Protein AF-A0AA47MKP5-F1 (afdb_monomer_lite)

Foldseek 3Di:
DPQLADPDDFADDDPPDDPQRSCVVGCNLVPDDPPDEDEDDPPRPCQVVQVVVVYHHPDCPDPVCVVVNVVVVVSPVVLVVQLCVPVCVVDDPPPVCSVCRRVVSVVSSVVSRPPPTPPD

Sequence (120 aa):
MPYGSISFISKMWGGRISDKEISGKSDFYSNINPGNQAMADRGFLIGDDLARLGEKAATWLDVGRARQLLALSIHVERAIERIKIFRILKNMLPLTLVHLSSDILTVCCALSNLRPKLIK

Radius of gyration: 15.7 Å; chains: 1; bounding box: 36×33×46 Å

Organism: Merluccius polli (NCBI:txid89951)

Secondary structure (DSSP, 8-state):
---------PPP--TTS-HHHHHHHTTTGGGPPTT-EE---TT---HHHHHHTT-EE--S--TTTHHHHHHHHHHHHHHHHHHHT-HHHHSPPPGGGGGGHHHHHHHHHHHHHTSS-S--

Structure (mmCIF, N/CA/C/O backbone):
data_AF-A0AA47MKP5-F1
#
_entry.id   AF-A0AA47MKP5-F1
#
loop_
_atom_site.group_PDB
_atom_site.id
_atom_site.type_symbol
_atom_site.label_atom_id
_atom_site.label_alt_id
_atom_site.label_comp_id
_atom_site.label_asym_id
_atom_site.label_entity_id
_atom_site.label_seq_id
_atom_site.pdbx_PDB_ins_code
_atom_site.Cartn_x
_atom_site.Cartn_y
_atom_site.Cartn_z
_atom_site.occupancy
_atom_site.B_iso_or_equiv
_atom_site.auth_seq_id
_atom_site.auth_comp_id
_atom_site.auth_asym_id
_atom_site.auth_atom_id
_atom_site.pdbx_PDB_model_num
ATOM 1 N N . MET A 1 1 ? -8.004 -10.559 15.438 1.00 42.22 1 MET A N 1
ATOM 2 C CA . MET A 1 1 ? -6.987 -9.578 14.993 1.00 42.22 1 MET A CA 1
ATOM 3 C C . MET A 1 1 ? -6.921 -9.652 13.476 1.00 42.22 1 MET A C 1
ATOM 5 O O . MET A 1 1 ? -7.050 -10.765 12.976 1.00 42.22 1 MET A O 1
ATOM 9 N N . PRO A 1 2 ? -6.822 -8.530 12.743 1.00 54.41 2 PRO A N 1
ATOM 10 C CA . PRO A 1 2 ? -6.809 -8.566 11.281 1.00 54.41 2 PRO A CA 1
ATOM 11 C C . PRO A 1 2 ? -5.661 -9.449 10.784 1.00 54.41 2 PRO A C 1
ATOM 13 O O . PRO A 1 2 ? -4.575 -9.438 11.356 1.00 54.41 2 PRO A O 1
ATOM 16 N N . TYR A 1 3 ? -5.906 -10.218 9.723 1.00 58.97 3 TYR A N 1
ATOM 17 C CA . TYR A 1 3 ? -4.975 -11.223 9.194 1.00 58.97 3 TYR A CA 1
ATOM 18 C C . TYR A 1 3 ? -3.670 -10.642 8.604 1.00 58.97 3 TYR A C 1
ATOM 20 O O . TYR A 1 3 ? -2.819 -11.401 8.144 1.00 58.97 3 TYR A O 1
ATOM 28 N N . GLY A 1 4 ? -3.490 -9.314 8.630 1.00 68.75 4 GLY A N 1
ATOM 29 C CA . GLY A 1 4 ? -2.291 -8.620 8.147 1.00 68.75 4 GLY A CA 1
ATOM 30 C C . GLY A 1 4 ? -2.094 -8.696 6.630 1.00 68.75 4 GLY A C 1
ATOM 31 O O . GLY A 1 4 ? -0.996 -8.443 6.147 1.00 68.75 4 GLY A O 1
ATOM 32 N N . SER A 1 5 ? -3.128 -9.083 5.885 1.00 81.12 5 SER A N 1
ATOM 33 C CA . SER A 1 5 ? -3.102 -9.192 4.429 1.00 81.12 5 SER A CA 1
ATOM 34 C C . SER A 1 5 ? -3.336 -7.839 3.765 1.00 81.12 5 SER A C 1
ATOM 36 O O . SER A 1 5 ? -4.158 -7.045 4.219 1.00 81.12 5 SER A O 1
ATOM 38 N N . ILE A 1 6 ? -2.654 -7.612 2.647 1.00 87.88 6 ILE A N 1
ATOM 39 C CA . ILE A 1 6 ? -2.862 -6.450 1.786 1.00 87.88 6 ILE A CA 1
ATOM 40 C C . ILE A 1 6 ? -4.133 -6.695 0.969 1.00 87.88 6 ILE A C 1
ATOM 42 O O . ILE A 1 6 ? -4.161 -7.614 0.151 1.00 87.88 6 ILE A O 1
ATOM 46 N N . SER A 1 7 ? -5.172 -5.894 1.198 1.00 87.94 7 SER A N 1
ATOM 47 C CA . SER A 1 7 ? -6.482 -6.057 0.539 1.00 87.94 7 SER A CA 1
ATOM 48 C C . SER A 1 7 ? -6.758 -5.018 -0.548 1.00 87.94 7 SER A C 1
ATOM 50 O O . SER A 1 7 ? -7.639 -5.220 -1.374 1.00 87.94 7 SER A O 1
ATOM 52 N N . PHE A 1 8 ? -6.018 -3.911 -0.553 1.00 90.19 8 PHE A N 1
ATOM 53 C CA . PHE A 1 8 ? -6.164 -2.830 -1.520 1.00 90.19 8 PHE A CA 1
ATOM 54 C C . PHE A 1 8 ? -4.789 -2.287 -1.897 1.00 90.19 8 PHE A C 1
ATOM 56 O O . PHE A 1 8 ? -3.905 -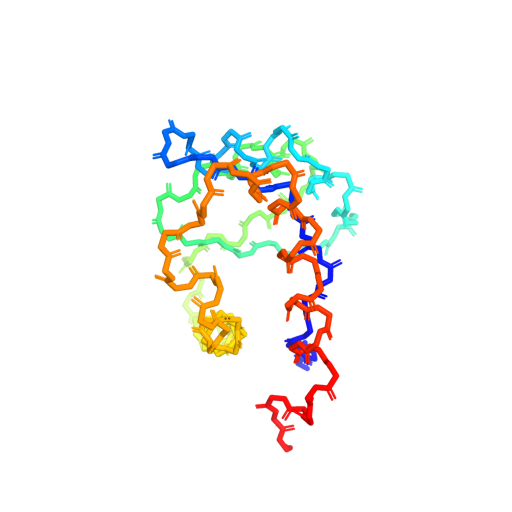2.171 -1.046 1.00 90.19 8 PHE A O 1
ATOM 63 N N . ILE A 1 9 ? -4.618 -1.972 -3.178 1.00 91.44 9 ILE A N 1
ATOM 64 C CA . ILE A 1 9 ? -3.394 -1.416 -3.748 1.00 91.44 9 ILE A CA 1
ATOM 65 C C . ILE A 1 9 ? -3.841 -0.374 -4.768 1.00 91.44 9 ILE A C 1
ATOM 67 O O . ILE A 1 9 ? -4.577 -0.696 -5.700 1.00 91.44 9 ILE A O 1
ATOM 71 N N . SER A 1 10 ? -3.431 0.877 -4.583 1.00 91.94 10 SER A N 1
ATOM 72 C CA . SER A 1 10 ? -3.680 1.929 -5.567 1.00 91.94 10 SER A CA 1
ATOM 73 C C . SER A 1 10 ? -2.695 1.823 -6.739 1.00 91.94 10 SER A C 1
ATOM 75 O O . SER A 1 10 ? -1.704 1.092 -6.687 1.00 91.94 10 SER A O 1
ATOM 77 N N . LYS A 1 11 ? -2.948 2.577 -7.817 1.00 91.31 11 LYS A N 1
ATOM 78 C CA . LYS A 1 11 ? -1.957 2.751 -8.890 1.00 91.31 11 LYS A CA 1
ATOM 79 C C . LYS A 1 11 ? -0.656 3.328 -8.328 1.00 91.31 11 LYS A C 1
ATOM 81 O O . LYS A 1 11 ? -0.673 4.063 -7.345 1.00 91.31 11 LYS A O 1
ATOM 86 N N . MET A 1 12 ? 0.466 3.028 -8.976 1.00 89.62 12 MET A N 1
ATOM 87 C CA . MET A 1 12 ? 1.751 3.628 -8.626 1.00 89.62 12 MET A CA 1
ATOM 88 C C . MET A 1 12 ? 1.732 5.126 -8.962 1.00 89.62 12 MET A C 1
ATOM 90 O O . MET A 1 12 ? 1.347 5.517 -10.065 1.00 89.62 12 MET A O 1
ATOM 94 N N . TRP A 1 13 ? 2.202 5.955 -8.031 1.00 88.88 13 TRP A N 1
ATOM 95 C CA . TRP A 1 13 ? 2.333 7.396 -8.224 1.00 88.88 13 TRP A CA 1
ATOM 96 C C . TRP A 1 13 ? 3.787 7.852 -8.073 1.00 88.88 13 TRP A C 1
ATOM 98 O O . TRP A 1 13 ? 4.576 7.243 -7.353 1.00 88.88 13 TRP A O 1
ATOM 108 N N . GLY A 1 14 ? 4.150 8.940 -8.756 1.00 84.56 14 GLY A N 1
ATOM 109 C CA . GLY A 1 14 ? 5.453 9.587 -8.577 1.00 84.56 14 GLY A CA 1
ATOM 110 C C . GLY A 1 14 ? 5.517 10.408 -7.284 1.00 84.56 14 GLY A C 1
ATOM 111 O O . GLY A 1 14 ? 4.495 10.849 -6.777 1.00 84.56 14 GLY A O 1
ATOM 112 N N . GLY A 1 15 ? 6.718 10.695 -6.777 1.00 82.19 15 GLY A N 1
ATOM 113 C CA . GLY A 1 15 ? 6.923 11.305 -5.448 1.00 82.19 15 GLY A CA 1
ATOM 114 C C . GLY A 1 15 ? 6.479 12.765 -5.248 1.00 82.19 15 GLY A C 1
ATOM 115 O O . GLY A 1 15 ? 6.893 13.383 -4.276 1.00 82.19 15 GLY A O 1
ATOM 116 N N . ARG A 1 16 ? 5.697 13.349 -6.165 1.00 86.31 16 ARG A N 1
ATOM 117 C CA . ARG A 1 16 ? 5.186 14.734 -6.074 1.00 86.31 16 ARG A CA 1
ATOM 118 C C . ARG A 1 16 ? 3.714 14.833 -5.674 1.00 86.31 16 ARG A C 1
ATOM 120 O O . ARG A 1 16 ? 3.223 15.944 -5.517 1.00 86.31 16 ARG A O 1
ATOM 127 N N . ILE A 1 17 ? 3.011 13.710 -5.558 1.00 89.19 17 ILE A N 1
ATOM 128 C CA . ILE A 1 17 ? 1.607 13.689 -5.146 1.00 89.19 17 ILE A CA 1
ATOM 129 C C . ILE A 1 17 ? 1.512 13.484 -3.630 1.00 89.19 17 ILE A C 1
ATOM 131 O O . ILE A 1 17 ? 2.302 12.734 -3.059 1.00 89.19 17 ILE A O 1
ATOM 135 N N . SER A 1 18 ? 0.564 14.153 -2.978 1.00 87.19 18 SER A N 1
ATOM 136 C CA . SER A 1 18 ? 0.315 13.956 -1.546 1.00 87.19 18 SER A CA 1
ATOM 137 C C . SER A 1 18 ? -0.483 12.679 -1.270 1.00 87.19 18 SER A C 1
ATOM 139 O O . SER A 1 18 ? -1.282 12.245 -2.101 1.00 87.19 18 SER A O 1
ATOM 141 N N . ASP A 1 19 ? -0.349 12.106 -0.073 1.00 85.94 19 ASP A N 1
ATOM 142 C CA . ASP A 1 19 ? -1.085 10.887 0.288 1.00 85.94 19 ASP A CA 1
ATOM 143 C C . ASP A 1 19 ? -2.613 11.090 0.282 1.00 85.94 19 ASP A C 1
ATOM 145 O O . ASP A 1 19 ? -3.376 10.187 -0.077 1.00 85.94 19 ASP A O 1
ATOM 149 N N . LYS A 1 20 ? -3.070 12.310 0.607 1.00 86.00 20 LYS A N 1
ATOM 150 C CA . LYS A 1 20 ? -4.481 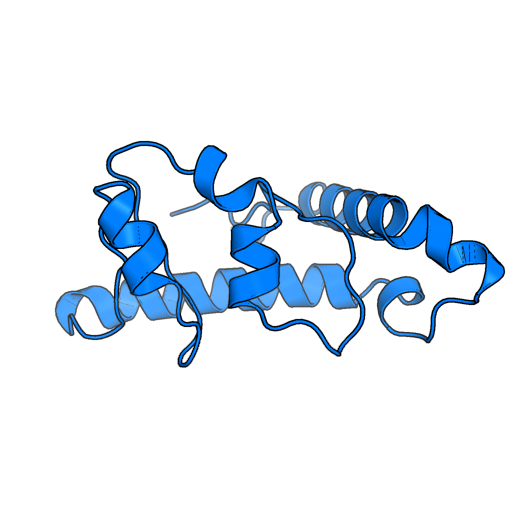12.709 0.489 1.00 86.00 20 LYS A CA 1
ATOM 151 C C . LYS A 1 20 ? -4.956 12.647 -0.962 1.00 86.00 20 LYS A C 1
ATOM 153 O O . LYS A 1 20 ? -6.014 12.089 -1.244 1.00 86.00 20 LYS A O 1
ATOM 158 N N . GLU A 1 21 ? -4.176 13.195 -1.891 1.00 88.75 21 GLU A N 1
ATOM 159 C CA . GLU A 1 21 ? -4.510 13.143 -3.313 1.00 88.75 21 GLU A CA 1
ATOM 160 C C . GLU A 1 21 ? -4.453 11.724 -3.874 1.00 88.75 21 GLU A C 1
ATOM 162 O O . GLU A 1 21 ? -5.315 11.382 -4.678 1.00 88.75 21 GLU A O 1
ATOM 167 N N . ILE A 1 22 ? -3.483 10.900 -3.458 1.00 90.31 22 ILE A N 1
ATOM 168 C CA . ILE A 1 22 ? -3.443 9.475 -3.822 1.00 90.31 22 ILE A CA 1
ATOM 169 C C . ILE A 1 22 ? -4.738 8.807 -3.370 1.00 90.31 22 ILE A C 1
ATOM 171 O O . ILE A 1 22 ? -5.391 8.151 -4.174 1.00 90.31 22 ILE A O 1
ATOM 175 N N . SER A 1 23 ? -5.126 9.005 -2.108 1.00 88.44 23 SER A N 1
ATOM 176 C CA . SER A 1 23 ? -6.326 8.395 -1.530 1.00 88.44 23 SER A CA 1
ATOM 177 C C . SER A 1 23 ? -7.583 8.814 -2.288 1.00 88.44 23 SER A C 1
ATOM 179 O O . SER A 1 23 ? -8.351 7.949 -2.696 1.00 88.44 23 SER A O 1
ATOM 181 N N . GLY A 1 24 ? -7.746 10.111 -2.570 1.00 87.06 24 GLY A N 1
ATOM 182 C CA . GLY A 1 24 ? -8.903 10.640 -3.300 1.00 87.06 24 GLY A CA 1
ATOM 183 C C . GLY A 1 24 ? -8.941 10.324 -4.796 1.00 87.06 24 GLY A C 1
ATOM 184 O O . GLY A 1 24 ? -10.026 10.201 -5.353 1.00 87.06 24 GLY A O 1
ATOM 185 N N . LYS A 1 25 ? -7.787 10.177 -5.458 1.00 89.25 25 LYS A N 1
ATOM 186 C CA . LYS A 1 25 ? -7.703 9.755 -6.872 1.00 89.25 25 LYS A CA 1
ATOM 187 C C . LYS A 1 25 ? -7.687 8.235 -7.036 1.00 89.25 25 LYS A C 1
ATOM 189 O O . LYS A 1 25 ? -7.641 7.744 -8.163 1.00 89.25 25 LYS A O 1
ATOM 194 N N . SER A 1 26 ? -7.663 7.498 -5.932 1.00 88.38 26 SER A N 1
ATOM 195 C CA . SER A 1 26 ? -7.747 6.045 -5.916 1.00 88.38 26 SER A CA 1
ATOM 196 C C . SER A 1 26 ? -9.148 5.589 -5.539 1.00 88.38 26 SER A C 1
ATOM 198 O O . SER A 1 26 ? -9.907 6.320 -4.910 1.00 88.38 26 SER A O 1
ATOM 200 N N . ASP A 1 27 ? -9.439 4.323 -5.811 1.00 87.50 27 ASP A N 1
ATOM 201 C CA . ASP A 1 27 ? -10.691 3.686 -5.398 1.00 87.50 27 ASP A CA 1
ATOM 202 C C . ASP A 1 27 ? -10.681 3.296 -3.904 1.00 87.50 27 ASP A C 1
ATOM 204 O O . ASP A 1 27 ? -11.427 2.418 -3.472 1.00 87.50 27 ASP A O 1
ATOM 208 N N . PHE A 1 28 ? -9.812 3.903 -3.085 1.00 87.44 28 PHE A N 1
ATOM 209 C CA . PHE A 1 28 ? -9.674 3.562 -1.668 1.00 87.44 28 PHE A CA 1
ATOM 210 C C . PHE A 1 28 ? -10.987 3.778 -0.915 1.00 87.44 28 PHE A C 1
ATOM 212 O O . PHE A 1 28 ? -11.481 2.859 -0.266 1.00 87.44 28 PHE A O 1
ATOM 219 N N . TYR A 1 29 ? -11.593 4.958 -1.056 1.00 84.44 29 TYR A N 1
ATOM 220 C CA . TYR A 1 29 ? -12.819 5.317 -0.343 1.00 84.44 29 TYR A CA 1
ATOM 221 C C . TYR A 1 29 ? -14.026 4.459 -0.733 1.00 84.44 29 TYR A C 1
ATOM 223 O O . TYR A 1 29 ? -14.833 4.126 0.128 1.00 84.44 29 TYR A O 1
ATOM 231 N N . SER A 1 30 ? -14.125 4.038 -1.997 1.00 84.38 30 SER A N 1
ATOM 232 C CA . SER A 1 30 ? -15.188 3.133 -2.458 1.00 84.38 30 SER A CA 1
ATOM 233 C C . SER A 1 30 ? -15.066 1.710 -1.913 1.00 84.38 30 SER A C 1
ATOM 235 O O . SER A 1 30 ? -16.036 0.962 -1.953 1.00 84.38 30 SER A O 1
ATOM 237 N N . ASN A 1 31 ? -13.891 1.326 -1.406 1.00 82.94 31 ASN A N 1
ATOM 238 C CA . ASN A 1 31 ? -13.664 0.017 -0.792 1.00 82.94 31 ASN A CA 1
ATOM 239 C C . ASN A 1 31 ? -13.909 0.014 0.729 1.00 82.94 31 ASN A C 1
ATOM 241 O O . ASN A 1 31 ? -13.748 -1.026 1.370 1.00 82.94 31 ASN A O 1
ATOM 245 N N . ILE A 1 32 ? -14.287 1.154 1.321 1.00 80.81 32 ILE A N 1
ATOM 246 C CA . ILE A 1 32 ? -14.603 1.256 2.748 1.00 80.81 32 ILE A CA 1
ATOM 247 C C . ILE A 1 32 ? -16.088 0.963 2.949 1.00 80.81 32 ILE A C 1
ATOM 249 O O . ILE A 1 32 ? -16.951 1.666 2.429 1.00 80.81 32 ILE A O 1
ATOM 253 N N . ASN A 1 33 ? -16.381 -0.078 3.727 1.00 76.69 33 ASN A N 1
ATOM 254 C CA . ASN A 1 33 ? -17.755 -0.432 4.063 1.00 76.69 33 ASN A CA 1
ATOM 255 C C . ASN A 1 33 ? -18.250 0.367 5.277 1.00 76.69 33 ASN A C 1
ATOM 257 O O . ASN A 1 33 ? -17.454 0.617 6.185 1.00 76.69 33 ASN A O 1
ATOM 261 N N . PRO A 1 34 ? -19.558 0.674 5.351 1.00 73.44 34 PRO A N 1
ATOM 262 C CA . PRO A 1 34 ? -20.141 1.338 6.507 1.00 73.44 34 PRO A CA 1
ATOM 263 C C . PRO A 1 34 ? -19.808 0.647 7.839 1.00 73.44 34 PRO A C 1
ATOM 265 O O . PRO A 1 34 ? -19.950 -0.573 7.971 1.00 73.44 34 PRO A O 1
ATOM 268 N N . GLY A 1 35 ? -19.385 1.422 8.837 1.00 71.12 35 GLY A N 1
ATOM 269 C CA . GLY A 1 35 ? -19.023 0.943 10.176 1.00 71.12 35 GLY A CA 1
ATOM 270 C C . GLY A 1 35 ? -17.599 0.391 10.301 1.00 71.12 35 GLY A C 1
ATOM 271 O O . GLY A 1 35 ? -17.270 -0.253 11.302 1.00 71.12 35 GLY A O 1
ATOM 272 N N . ASN A 1 36 ? -16.750 0.610 9.299 1.00 71.69 36 ASN A N 1
ATOM 273 C CA . ASN A 1 36 ? -15.332 0.280 9.354 1.00 71.69 36 ASN A CA 1
ATOM 274 C C . ASN A 1 36 ? -14.569 1.348 10.160 1.00 71.69 36 ASN A C 1
ATOM 276 O O . ASN A 1 36 ? -15.055 2.430 10.480 1.00 71.69 36 ASN A O 1
ATOM 280 N N . GLN A 1 37 ? -13.347 1.020 10.573 1.00 72.56 37 GLN A N 1
ATOM 281 C CA . GLN A 1 37 ? -12.455 1.982 11.216 1.00 72.56 37 GLN A CA 1
ATOM 282 C C . GLN A 1 37 ? -11.187 2.074 10.387 1.00 72.56 37 GLN A C 1
ATOM 284 O O . GLN A 1 37 ? -10.536 1.062 10.128 1.00 72.56 37 GLN A O 1
ATOM 289 N N . ALA A 1 38 ? -10.840 3.292 9.987 1.00 76.44 38 ALA A N 1
ATOM 290 C CA . ALA A 1 38 ? -9.601 3.574 9.285 1.00 76.44 38 ALA A CA 1
ATOM 291 C C . ALA A 1 38 ? -8.579 4.167 10.259 1.00 76.44 38 ALA A C 1
ATOM 293 O O . ALA A 1 38 ? -8.892 5.071 11.039 1.00 76.44 38 ALA A O 1
ATOM 294 N N . MET A 1 39 ? -7.354 3.648 10.194 1.00 78.50 39 MET A N 1
ATOM 295 C CA . MET A 1 39 ? -6.183 4.167 10.894 1.00 78.50 39 MET A CA 1
ATOM 296 C C . MET A 1 39 ? -5.224 4.733 9.851 1.00 78.50 39 MET A C 1
ATOM 298 O O . MET A 1 39 ? -5.013 4.106 8.814 1.00 78.50 39 MET A O 1
ATOM 302 N N . ALA A 1 40 ? -4.649 5.899 10.128 1.00 79.12 40 ALA A N 1
ATOM 303 C CA . ALA A 1 40 ? -3.704 6.554 9.235 1.00 79.12 40 ALA A CA 1
ATOM 304 C C . ALA A 1 40 ? -2.531 7.146 10.021 1.00 79.12 40 ALA A C 1
ATOM 306 O O . ALA A 1 40 ? -2.654 7.447 11.217 1.00 79.12 40 ALA A O 1
ATOM 307 N N . ASP A 1 41 ? -1.401 7.313 9.336 1.00 74.38 41 ASP A N 1
ATOM 308 C CA . ASP A 1 41 ? -0.205 7.918 9.912 1.00 74.38 41 ASP A CA 1
ATOM 309 C C . ASP A 1 41 ? -0.463 9.362 10.346 1.00 74.38 41 ASP A C 1
ATOM 311 O O . ASP A 1 41 ? -1.330 10.077 9.828 1.00 74.38 41 ASP A O 1
ATOM 315 N N . ARG A 1 42 ? 0.308 9.815 11.335 1.00 68.75 42 ARG A N 1
ATOM 316 C CA . ARG A 1 42 ? 0.210 11.192 11.818 1.00 68.75 42 ARG A CA 1
ATOM 317 C C . ARG A 1 42 ? 0.551 12.155 10.675 1.00 68.75 42 ARG A C 1
ATOM 319 O O . ARG A 1 42 ? 1.646 12.104 10.131 1.00 68.75 42 ARG A O 1
ATOM 326 N N . GLY A 1 43 ? -0.372 13.067 10.370 1.00 72.38 43 GLY A N 1
ATOM 327 C CA . GLY A 1 43 ? -0.235 14.028 9.268 1.00 72.38 43 GLY A CA 1
ATOM 328 C C . GLY A 1 43 ? -0.978 13.627 7.991 1.00 72.38 43 GLY A C 1
ATOM 329 O O . GLY A 1 43 ? -1.072 14.434 7.072 1.00 72.38 43 GLY A O 1
ATOM 330 N N . PHE A 1 44 ? -1.575 12.433 7.947 1.00 78.69 44 PHE A N 1
ATOM 331 C CA . PHE A 1 44 ? -2.422 12.004 6.840 1.00 78.69 44 PHE A CA 1
ATOM 332 C C . PHE A 1 44 ? -3.814 12.659 6.948 1.00 78.69 44 PHE A C 1
ATOM 334 O O . PHE A 1 44 ? -4.645 12.293 7.781 1.00 78.69 44 PHE A O 1
ATOM 341 N N . LEU A 1 45 ? -4.084 13.657 6.102 1.00 79.12 45 LEU A N 1
ATOM 342 C CA . LEU A 1 45 ? -5.279 14.514 6.177 1.00 79.12 45 LEU A CA 1
ATOM 343 C C . LEU A 1 45 ? -6.525 13.920 5.486 1.00 79.12 45 LEU A C 1
ATOM 345 O O . LEU A 1 45 ? -7.137 14.578 4.643 1.00 79.12 45 LEU A O 1
ATOM 349 N N . ILE A 1 46 ? -6.911 12.693 5.852 1.00 80.75 46 ILE A N 1
ATOM 350 C CA . ILE A 1 46 ? -8.110 12.004 5.315 1.00 80.75 46 ILE A CA 1
ATOM 351 C C . ILE A 1 46 ? -9.304 11.973 6.266 1.00 80.75 46 ILE A C 1
ATOM 353 O O . ILE A 1 46 ? -10.353 11.440 5.917 1.00 80.75 46 ILE A O 1
ATOM 357 N N . GLY A 1 47 ? -9.169 12.549 7.463 1.00 76.50 47 GLY A N 1
ATOM 358 C CA . GLY A 1 47 ? -10.252 12.583 8.448 1.00 76.50 47 GLY A CA 1
ATOM 359 C C . GLY A 1 47 ? -11.534 13.206 7.891 1.00 76.50 47 GLY A C 1
ATOM 360 O O . GLY A 1 47 ? -12.605 12.628 8.052 1.00 76.50 47 GLY A O 1
ATOM 361 N N . ASP A 1 48 ? -11.412 14.323 7.170 1.00 78.75 48 ASP A N 1
ATOM 362 C CA . ASP A 1 48 ? -12.554 15.009 6.553 1.00 78.75 48 ASP A CA 1
ATOM 363 C C . ASP A 1 48 ? -13.212 14.173 5.449 1.00 78.75 48 ASP A C 1
ATOM 365 O O . ASP A 1 48 ? -14.435 14.175 5.312 1.00 78.75 48 ASP A O 1
ATOM 369 N N . ASP A 1 49 ? -12.408 13.449 4.666 1.00 80.12 49 ASP A N 1
ATOM 370 C CA . ASP A 1 49 ? -12.894 12.617 3.564 1.00 80.12 49 ASP A CA 1
ATOM 371 C C . ASP A 1 49 ? -13.643 11.390 4.110 1.00 80.12 49 ASP A C 1
ATOM 373 O O . ASP A 1 49 ? -14.719 11.050 3.626 1.00 80.12 49 ASP A O 1
ATOM 377 N N . LEU A 1 50 ? -13.126 10.779 5.182 1.00 77.00 50 LEU A N 1
ATOM 378 C CA . LEU A 1 50 ? -13.771 9.665 5.883 1.00 77.00 50 LEU A CA 1
ATOM 379 C C . LEU A 1 50 ? -15.048 10.099 6.613 1.00 77.00 50 LEU A C 1
ATOM 381 O O . LEU A 1 50 ? -16.057 9.399 6.552 1.00 77.00 50 LEU A O 1
ATOM 385 N N . ALA A 1 51 ? -15.044 11.280 7.238 1.00 74.62 51 ALA A N 1
ATOM 386 C CA . ALA A 1 51 ? -16.221 11.820 7.915 1.00 74.62 51 ALA A CA 1
ATOM 387 C C . ALA A 1 51 ? -17.394 12.045 6.944 1.00 74.62 51 ALA A C 1
ATOM 389 O O . ALA A 1 51 ? -18.547 11.807 7.306 1.00 74.62 51 ALA A O 1
ATOM 390 N N . ARG A 1 52 ? -17.116 12.443 5.692 1.00 73.31 52 ARG A N 1
ATOM 391 C CA . ARG A 1 52 ? -18.136 12.577 4.633 1.00 73.31 52 ARG A CA 1
ATOM 392 C C . ARG A 1 52 ? -18.769 11.245 4.230 1.00 73.31 52 ARG A C 1
ATOM 394 O O . ARG A 1 52 ? -19.900 11.245 3.758 1.00 73.31 52 ARG A O 1
ATOM 401 N N . LEU A 1 53 ? -18.066 10.133 4.433 1.00 70.88 53 LEU A N 1
ATOM 402 C CA . LEU A 1 53 ? -18.566 8.781 4.174 1.00 70.88 53 LEU A CA 1
ATOM 403 C C . LEU A 1 53 ? -19.366 8.214 5.359 1.00 70.88 53 LEU A C 1
ATOM 405 O O . LEU A 1 53 ? -19.836 7.084 5.289 1.00 70.88 53 LEU A O 1
ATOM 409 N N . GLY A 1 54 ? -19.538 8.986 6.441 1.00 60.72 54 GLY A N 1
ATOM 410 C CA . GLY A 1 54 ? -20.168 8.519 7.680 1.00 60.72 54 GLY A CA 1
ATOM 411 C C . GLY A 1 54 ? -19.235 7.683 8.561 1.00 60.72 54 GLY A C 1
ATOM 412 O O . GLY A 1 54 ? -19.662 7.157 9.589 1.00 60.72 54 GLY A O 1
ATOM 413 N N . GLU A 1 55 ? -17.956 7.598 8.195 1.00 63.50 55 GLU A N 1
ATOM 414 C CA . GLU A 1 55 ? -16.975 6.739 8.842 1.00 63.50 55 GLU A CA 1
ATOM 415 C C . GLU A 1 55 ? -16.148 7.507 9.872 1.00 63.50 55 GLU A C 1
ATOM 417 O O 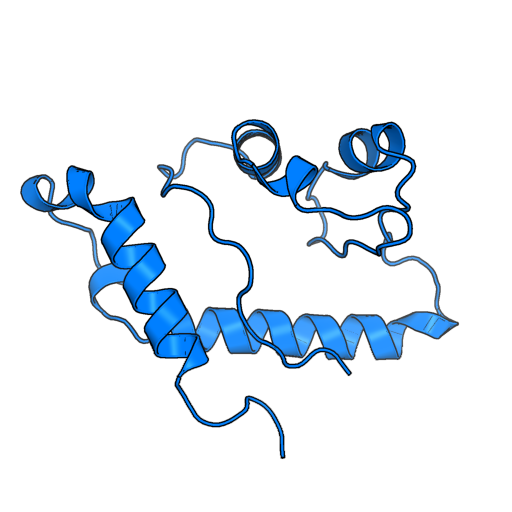. GLU A 1 55 ? -15.730 8.652 9.675 1.00 63.50 55 GLU A O 1
ATOM 422 N N . LYS A 1 56 ? -15.866 6.856 11.004 1.00 55.69 56 LYS A N 1
ATOM 423 C CA . LYS A 1 56 ? -14.991 7.429 12.029 1.00 55.69 56 LYS A CA 1
ATOM 424 C C . LYS A 1 56 ? -13.542 7.116 11.674 1.00 55.69 56 LYS A C 1
ATOM 426 O O . LYS A 1 56 ? -13.079 5.994 11.874 1.00 55.69 56 LYS A O 1
ATOM 431 N N . ALA A 1 57 ? -12.804 8.126 11.214 1.00 56.00 57 ALA A N 1
ATOM 432 C CA . ALA A 1 57 ? -11.348 8.080 11.255 1.00 56.00 57 ALA A CA 1
ATOM 433 C C . ALA A 1 57 ? -10.927 7.910 12.722 1.00 56.00 57 ALA A C 1
ATOM 435 O O . ALA A 1 57 ? -11.225 8.763 13.564 1.00 56.00 57 ALA A O 1
ATOM 436 N N . ALA A 1 58 ? -10.287 6.789 13.055 1.00 53.72 58 ALA A N 1
ATOM 437 C CA . ALA A 1 58 ? -9.791 6.559 14.402 1.00 53.72 58 ALA A CA 1
ATOM 438 C C . ALA A 1 58 ? -8.522 7.398 14.590 1.00 53.72 58 ALA A C 1
ATOM 440 O O . ALA A 1 58 ? -7.401 6.919 14.438 1.00 53.72 58 ALA A O 1
ATOM 441 N N . THR A 1 59 ? -8.703 8.684 14.889 1.00 52.84 59 THR A N 1
ATOM 442 C CA . THR A 1 59 ? -7.613 9.540 15.346 1.00 52.84 59 THR A CA 1
ATOM 443 C C . THR A 1 59 ? -7.088 8.974 16.662 1.00 52.84 59 THR A C 1
ATOM 445 O O . THR A 1 59 ? -7.864 8.607 17.540 1.00 52.84 59 THR A O 1
ATOM 448 N N . TRP A 1 60 ? -5.762 8.911 16.770 1.00 49.12 60 TRP A N 1
ATOM 449 C CA . TRP A 1 60 ? -4.909 8.326 17.816 1.00 49.12 60 TRP A CA 1
ATOM 450 C C . TRP A 1 60 ? -5.190 8.689 19.297 1.00 49.12 60 TRP A C 1
ATOM 452 O O . TRP A 1 60 ? -4.345 8.441 20.152 1.00 49.12 60 TRP A O 1
ATOM 462 N N . LEU A 1 61 ? -6.330 9.284 19.640 1.00 43.69 61 LEU A N 1
ATOM 463 C CA . LEU A 1 61 ? -6.567 9.982 20.905 1.00 43.69 61 LEU A CA 1
ATOM 464 C C . LEU A 1 61 ? -7.401 9.220 21.945 1.00 43.69 61 LEU A C 1
ATOM 466 O O . LEU A 1 61 ? -7.800 9.821 22.936 1.00 43.69 61 LEU A O 1
ATOM 470 N N . ASP A 1 62 ? -7.623 7.913 21.787 1.00 46.72 62 ASP A N 1
ATOM 471 C CA . ASP A 1 62 ? -8.330 7.121 22.802 1.00 46.72 62 ASP A CA 1
ATOM 472 C C . ASP A 1 62 ? -7.352 6.205 23.562 1.00 46.72 62 ASP A C 1
ATOM 474 O O . ASP A 1 62 ? -6.916 5.162 23.064 1.00 46.72 62 ASP A O 1
ATOM 478 N N . VAL A 1 63 ? -6.961 6.617 24.774 1.00 49.88 63 VAL A N 1
ATOM 479 C CA . VAL A 1 63 ? -5.892 5.997 25.591 1.00 49.88 63 VAL A CA 1
ATOM 480 C C . VAL A 1 63 ? -6.169 4.513 25.886 1.00 49.88 63 VAL A C 1
ATOM 482 O O . VAL A 1 63 ? -5.240 3.707 25.934 1.00 49.88 63 VAL A O 1
ATOM 485 N N . GLY A 1 64 ? -7.442 4.110 25.978 1.00 57.50 64 GLY A N 1
ATOM 486 C CA . GLY A 1 64 ? -7.843 2.705 26.140 1.00 57.50 64 GLY A CA 1
ATOM 487 C C . GLY A 1 64 ? -7.612 1.830 24.897 1.00 57.50 64 GLY A C 1
ATOM 488 O O . GLY A 1 64 ? -7.459 0.614 25.014 1.00 57.50 64 GLY A O 1
ATOM 489 N N . ARG A 1 65 ? -7.531 2.432 23.703 1.00 61.56 65 ARG A N 1
ATOM 490 C CA . ARG A 1 65 ? -7.282 1.743 22.421 1.00 61.56 65 ARG A CA 1
ATOM 491 C C . ARG A 1 65 ? -5.834 1.842 21.957 1.00 61.56 65 ARG A C 1
ATOM 493 O O . ARG A 1 65 ? -5.469 1.165 20.999 1.00 61.56 65 ARG A O 1
ATOM 500 N N . ALA A 1 66 ? -4.990 2.600 22.657 1.00 64.31 66 ALA A N 1
ATOM 501 C CA . ALA A 1 66 ? -3.585 2.793 22.305 1.00 64.31 66 ALA A CA 1
ATOM 502 C C . ALA A 1 66 ? -2.843 1.463 22.084 1.00 64.31 66 ALA A C 1
ATOM 504 O O . ALA A 1 66 ? -2.121 1.318 21.104 1.00 64.31 66 ALA A O 1
ATOM 505 N N . ARG A 1 67 ? -3.082 0.442 22.922 1.00 68.94 67 ARG A N 1
ATOM 506 C CA . ARG A 1 67 ? -2.458 -0.885 22.755 1.00 68.94 67 ARG A CA 1
ATOM 507 C C . ARG A 1 67 ? -2.893 -1.593 21.467 1.00 68.94 67 ARG A C 1
ATOM 509 O O . ARG A 1 67 ? -2.074 -2.253 20.833 1.00 68.94 67 ARG A O 1
ATOM 516 N N . GLN A 1 68 ? -4.163 -1.467 21.084 1.00 73.12 68 GLN A N 1
ATOM 517 C CA . GLN A 1 68 ? -4.685 -2.043 19.842 1.00 73.12 68 GLN A CA 1
ATOM 518 C C . GLN A 1 68 ? -4.149 -1.286 18.624 1.00 73.12 68 GLN A C 1
ATOM 520 O O . GLN A 1 68 ? -3.707 -1.923 17.675 1.00 73.12 68 GLN A O 1
ATOM 525 N N . LEU A 1 69 ? -4.107 0.047 18.680 1.00 74.31 69 LEU A N 1
ATOM 526 C CA . LEU A 1 69 ? -3.541 0.890 17.624 1.00 74.31 69 LEU A CA 1
ATOM 527 C C . LEU A 1 69 ? -2.045 0.616 17.417 1.00 74.31 69 LEU A C 1
ATOM 529 O O . LEU A 1 69 ? -1.612 0.404 16.290 1.00 74.31 69 LEU A O 1
ATOM 533 N N . LEU A 1 70 ? -1.268 0.508 18.500 1.00 74.06 70 LEU A N 1
ATOM 534 C CA . LEU A 1 70 ? 0.147 0.126 18.439 1.00 74.06 70 LEU A CA 1
ATOM 535 C C . LEU A 1 70 ? 0.330 -1.258 17.812 1.00 74.06 70 LEU A C 1
ATOM 537 O O . LEU A 1 70 ? 1.176 -1.438 16.938 1.00 74.06 70 LEU A O 1
ATOM 541 N N . ALA A 1 71 ? -0.487 -2.236 18.217 1.00 77.75 71 ALA A N 1
ATOM 542 C CA . ALA A 1 71 ? -0.445 -3.562 17.617 1.00 77.75 71 ALA A CA 1
ATOM 543 C C . ALA A 1 71 ? -0.754 -3.504 16.114 1.00 77.75 71 ALA A C 1
ATOM 545 O O . ALA A 1 71 ? -0.040 -4.128 15.335 1.00 77.75 71 ALA A O 1
ATOM 546 N N . LEU A 1 72 ? -1.769 -2.748 15.687 1.00 78.75 72 LEU A N 1
ATOM 547 C CA . LEU A 1 72 ? -2.102 -2.566 14.271 1.00 78.75 72 LEU A CA 1
ATOM 548 C C . LEU A 1 72 ? -0.964 -1.890 13.494 1.00 78.75 72 LEU A C 1
ATOM 550 O O . LEU A 1 72 ? -0.630 -2.357 12.409 1.00 78.75 72 LEU A O 1
ATOM 554 N N . SER A 1 73 ? -0.323 -0.868 14.067 1.00 79.62 73 SER A N 1
ATOM 555 C CA . SER A 1 73 ? 0.817 -0.169 13.456 1.00 79.62 73 SER A CA 1
ATOM 556 C C . SER A 1 73 ? 1.968 -1.127 13.157 1.00 79.62 73 SER A C 1
ATOM 558 O O . SER A 1 73 ? 2.486 -1.149 12.045 1.00 79.62 73 SER A O 1
ATOM 560 N N . ILE A 1 74 ? 2.290 -2.015 14.103 1.00 82.56 74 ILE A N 1
ATOM 561 C CA . ILE A 1 74 ? 3.321 -3.045 13.913 1.00 82.56 74 ILE A CA 1
ATOM 562 C C . ILE A 1 74 ? 2.962 -3.989 12.751 1.00 82.56 74 ILE A C 1
ATOM 564 O O . ILE A 1 74 ? 3.842 -4.434 12.016 1.00 82.56 74 ILE A O 1
ATOM 568 N N . HIS A 1 75 ? 1.680 -4.324 12.561 1.00 81.81 75 HIS A N 1
ATOM 569 C CA . HIS A 1 75 ? 1.263 -5.174 11.436 1.00 81.81 75 HIS A CA 1
ATOM 570 C C . HIS A 1 75 ? 1.410 -4.461 10.095 1.00 81.81 75 HIS A C 1
ATOM 572 O O . HIS A 1 75 ? 1.860 -5.085 9.135 1.00 81.81 75 HIS A O 1
ATOM 578 N N . VAL A 1 76 ? 1.059 -3.174 10.040 1.00 82.81 76 VAL A N 1
ATOM 579 C CA . VAL A 1 76 ? 1.228 -2.343 8.843 1.00 82.81 76 VAL A CA 1
ATOM 580 C C . VAL A 1 76 ? 2.709 -2.225 8.486 1.00 82.81 76 VAL A C 1
ATOM 582 O O . VAL A 1 76 ? 3.083 -2.531 7.355 1.00 82.81 76 VAL A O 1
ATOM 585 N N . GLU A 1 77 ? 3.568 -1.889 9.450 1.00 84.88 77 GLU A N 1
ATOM 586 C CA . GLU A 1 77 ? 5.018 -1.798 9.239 1.00 84.88 77 GLU A CA 1
ATOM 587 C C . GLU A 1 77 ? 5.602 -3.117 8.724 1.00 84.88 77 GLU A C 1
ATOM 589 O O . GLU A 1 77 ? 6.299 -3.128 7.710 1.00 84.88 77 GLU A O 1
ATOM 594 N N . ARG A 1 78 ? 5.243 -4.251 9.337 1.00 84.62 78 ARG A N 1
ATOM 595 C CA . ARG A 1 78 ? 5.696 -5.575 8.878 1.00 84.62 78 ARG A CA 1
ATOM 596 C C . ARG A 1 78 ? 5.198 -5.925 7.475 1.00 84.62 78 ARG A C 1
ATOM 598 O O . ARG A 1 78 ? 5.920 -6.573 6.715 1.00 84.62 78 ARG A O 1
ATOM 605 N N . ALA A 1 79 ? 3.976 -5.535 7.113 1.00 85.56 79 ALA A N 1
ATOM 606 C CA . ALA A 1 79 ? 3.462 -5.726 5.757 1.00 85.56 79 ALA A CA 1
ATOM 607 C C . ALA A 1 79 ? 4.254 -4.882 4.742 1.00 85.56 79 ALA A C 1
ATOM 609 O O . ALA A 1 79 ? 4.652 -5.393 3.694 1.00 85.56 79 ALA A O 1
ATOM 610 N N . ILE A 1 80 ? 4.573 -3.630 5.083 1.00 86.88 80 ILE A N 1
ATOM 611 C CA . ILE A 1 80 ? 5.417 -2.750 4.265 1.00 86.88 80 ILE A CA 1
ATOM 612 C C . ILE A 1 80 ? 6.834 -3.324 4.128 1.00 86.88 80 ILE A C 1
ATOM 614 O O . ILE A 1 80 ? 7.386 -3.351 3.028 1.00 86.88 80 ILE A O 1
ATOM 618 N N . GLU A 1 81 ? 7.428 -3.823 5.212 1.00 86.75 81 GLU A N 1
ATOM 619 C CA . GLU A 1 81 ? 8.741 -4.476 5.186 1.00 86.75 81 GLU A CA 1
ATOM 620 C C . GLU A 1 81 ? 8.764 -5.685 4.247 1.00 86.75 81 GLU A C 1
ATOM 622 O O . GLU A 1 81 ? 9.726 -5.853 3.496 1.00 86.75 81 GLU A O 1
ATOM 627 N N . ARG A 1 82 ? 7.687 -6.486 4.213 1.00 87.00 82 ARG A N 1
ATOM 628 C CA . ARG A 1 82 ? 7.553 -7.601 3.262 1.00 87.00 82 ARG A CA 1
ATOM 629 C C . ARG A 1 82 ? 7.548 -7.143 1.810 1.00 87.00 82 ARG A C 1
ATOM 631 O O . ARG A 1 82 ? 8.113 -7.840 0.980 1.00 87.00 82 ARG A O 1
ATOM 638 N N . ILE A 1 83 ? 6.964 -5.991 1.498 1.00 88.88 83 ILE A N 1
ATOM 639 C CA . ILE A 1 83 ? 6.994 -5.435 0.139 1.00 88.88 83 ILE A CA 1
ATOM 640 C C . ILE A 1 83 ? 8.392 -4.866 -0.173 1.00 88.88 83 ILE A C 1
ATOM 642 O O . ILE A 1 83 ? 8.918 -5.035 -1.272 1.00 88.88 83 ILE A O 1
ATOM 646 N N . LYS A 1 84 ? 9.062 -4.244 0.803 1.00 87.19 84 LYS A N 1
ATOM 647 C CA . LYS A 1 84 ? 10.391 -3.629 0.618 1.00 87.19 84 LYS A CA 1
ATOM 648 C C . LYS A 1 84 ? 11.515 -4.626 0.303 1.00 87.19 84 LYS A C 1
ATOM 650 O O . LYS A 1 84 ? 12.588 -4.206 -0.132 1.00 87.19 84 LYS A O 1
ATOM 655 N N . ILE A 1 85 ? 11.298 -5.933 0.477 1.00 88.94 85 ILE A N 1
ATOM 656 C CA . ILE A 1 85 ? 12.284 -6.961 0.097 1.00 88.94 85 ILE A CA 1
ATOM 657 C C . ILE A 1 85 ? 12.483 -7.056 -1.422 1.00 88.94 85 ILE A C 1
ATOM 659 O O . ILE A 1 85 ? 13.527 -7.527 -1.880 1.00 88.94 85 ILE A O 1
ATOM 663 N N . PHE A 1 86 ? 11.487 -6.653 -2.218 1.00 89.31 86 PHE A N 1
ATOM 664 C CA . PHE A 1 86 ? 11.562 -6.754 -3.668 1.00 89.31 86 PHE A CA 1
ATOM 665 C C . PHE A 1 86 ? 12.499 -5.671 -4.201 1.00 89.31 86 PHE A C 1
ATOM 667 O O . 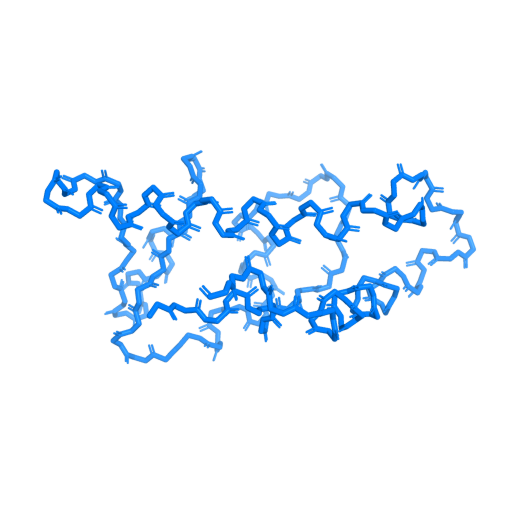PHE A 1 86 ? 12.170 -4.487 -4.229 1.00 89.31 86 PHE A O 1
ATOM 674 N N . ARG A 1 87 ? 13.685 -6.083 -4.666 1.00 88.38 87 ARG A N 1
ATOM 675 C CA . ARG A 1 87 ? 14.722 -5.168 -5.179 1.00 88.38 87 ARG A CA 1
ATOM 676 C C . ARG A 1 87 ? 14.228 -4.266 -6.314 1.00 88.38 87 ARG A C 1
ATOM 678 O O . ARG A 1 87 ? 14.726 -3.154 -6.445 1.00 88.38 87 ARG A O 1
ATOM 685 N N . ILE A 1 88 ? 13.242 -4.725 -7.087 1.00 87.25 88 ILE A N 1
ATOM 686 C CA . ILE A 1 88 ? 12.613 -3.949 -8.164 1.00 87.25 88 ILE A CA 1
ATOM 687 C C . ILE A 1 88 ? 11.882 -2.696 -7.654 1.00 87.25 88 ILE A C 1
ATOM 689 O O . ILE A 1 88 ? 11.832 -1.706 -8.368 1.00 87.25 88 ILE A O 1
ATOM 693 N N . LEU A 1 89 ? 11.375 -2.719 -6.415 1.00 85.12 89 LEU A N 1
ATOM 694 C CA . LEU A 1 89 ? 10.740 -1.570 -5.759 1.00 85.12 89 LEU A CA 1
ATOM 695 C C . LEU A 1 89 ? 11.739 -0.726 -4.952 1.00 85.12 89 LEU A C 1
ATOM 697 O O . LEU A 1 89 ? 11.453 0.419 -4.618 1.00 85.12 89 LEU A O 1
ATOM 701 N N . LYS A 1 90 ? 12.907 -1.290 -4.612 1.00 83.81 90 LYS A N 1
ATOM 702 C CA . LYS A 1 90 ? 13.964 -0.603 -3.852 1.00 83.81 90 LYS A CA 1
ATOM 703 C C . LYS A 1 90 ? 14.866 0.258 -4.739 1.00 83.81 90 LYS A C 1
ATOM 705 O O . LYS A 1 90 ? 15.395 1.268 -4.283 1.00 83.81 90 LYS A O 1
ATOM 710 N N . ASN A 1 91 ? 15.080 -0.171 -5.977 1.00 83.62 91 ASN A N 1
ATOM 711 C CA . ASN A 1 91 ? 15.928 0.523 -6.937 1.00 83.62 91 ASN A CA 1
ATOM 712 C C . ASN A 1 91 ? 15.100 1.477 -7.806 1.00 83.62 91 ASN A C 1
ATOM 714 O O . ASN A 1 91 ? 13.885 1.333 -7.914 1.00 83.62 91 ASN A O 1
ATOM 718 N N . MET A 1 92 ? 15.767 2.421 -8.478 1.00 82.12 92 MET A N 1
ATOM 719 C CA . MET A 1 92 ? 15.103 3.198 -9.525 1.00 82.12 92 MET A CA 1
ATOM 720 C C . MET A 1 92 ? 14.577 2.264 -10.618 1.00 82.12 92 MET A C 1
ATOM 722 O O . MET A 1 92 ? 15.335 1.483 -11.198 1.00 82.12 92 MET A O 1
ATOM 726 N N . LEU A 1 93 ? 13.281 2.376 -10.905 1.00 84.44 93 LEU A N 1
ATOM 727 C CA . LEU A 1 93 ? 12.651 1.704 -12.033 1.00 84.44 93 LEU A CA 1
ATOM 728 C C . LEU A 1 93 ? 13.156 2.329 -13.346 1.00 84.44 93 LEU A C 1
ATOM 730 O O . LEU A 1 93 ? 13.054 3.547 -13.512 1.00 84.44 93 LEU A O 1
ATOM 734 N N . PRO A 1 94 ? 13.677 1.527 -14.293 1.00 87.12 94 PRO A N 1
ATOM 735 C CA . PRO A 1 94 ? 13.999 2.000 -15.636 1.00 87.12 94 PRO A CA 1
ATOM 736 C C . PRO A 1 94 ? 12.781 2.642 -16.308 1.00 87.12 94 PRO A C 1
ATOM 738 O O . PRO A 1 94 ? 11.669 2.133 -16.168 1.00 87.12 94 PRO A O 1
ATOM 741 N N . LEU A 1 95 ? 12.987 3.701 -17.102 1.00 86.56 95 LEU A N 1
ATOM 742 C CA . LEU A 1 95 ? 11.907 4.392 -17.830 1.00 86.56 95 LEU A CA 1
ATOM 743 C C . LEU A 1 95 ? 11.081 3.439 -18.705 1.00 86.56 95 LEU A C 1
ATOM 745 O O . LEU A 1 95 ? 9.866 3.585 -18.813 1.00 86.56 95 LEU A O 1
ATOM 749 N N . THR A 1 96 ? 11.730 2.418 -19.262 1.00 89.75 96 THR A N 1
ATOM 750 C CA . THR A 1 96 ? 11.081 1.371 -20.055 1.00 89.75 96 THR A CA 1
ATOM 751 C C . THR A 1 96 ? 10.082 0.540 -19.255 1.00 89.75 96 THR A C 1
ATOM 753 O O . THR A 1 96 ? 9.180 -0.009 -19.862 1.00 89.75 96 THR A O 1
ATOM 756 N N . LEU A 1 97 ? 10.187 0.460 -17.924 1.00 87.69 97 LEU A N 1
ATOM 757 C CA . LEU A 1 97 ? 9.302 -0.331 -17.057 1.00 87.69 97 LEU A CA 1
ATOM 758 C C . LEU A 1 97 ? 8.280 0.515 -16.287 1.00 87.69 97 LEU A C 1
ATOM 760 O O . LEU A 1 97 ? 7.413 -0.038 -15.615 1.00 87.69 97 LEU A O 1
ATOM 764 N N . VAL A 1 98 ? 8.335 1.847 -16.391 1.00 88.31 98 VAL A N 1
ATOM 765 C CA . VAL A 1 98 ? 7.428 2.752 -15.658 1.00 88.31 98 VAL A CA 1
ATOM 766 C C . VAL A 1 98 ? 5.963 2.499 -16.014 1.00 88.31 98 VAL A C 1
ATOM 768 O O . VAL A 1 98 ? 5.102 2.578 -15.140 1.00 88.31 98 VAL A O 1
ATOM 771 N N . HIS A 1 99 ? 5.667 2.128 -17.259 1.00 89.88 99 HIS A N 1
ATOM 772 C CA . HIS A 1 99 ? 4.302 1.803 -17.678 1.00 89.88 99 HIS A CA 1
ATOM 773 C C . HIS A 1 99 ? 3.738 0.542 -16.993 1.00 89.88 99 HIS A C 1
ATOM 775 O O . HIS A 1 99 ? 2.529 0.444 -16.831 1.00 89.88 99 HIS A O 1
ATOM 781 N N . LEU A 1 100 ? 4.602 -0.367 -16.519 1.00 92.06 100 LEU A N 1
ATOM 782 C CA . LEU A 1 100 ? 4.237 -1.583 -15.772 1.00 92.06 100 LEU A CA 1
ATOM 783 C C . LEU A 1 100 ? 4.330 -1.398 -14.253 1.00 92.06 100 LEU A C 1
ATOM 785 O O . LEU A 1 100 ? 4.156 -2.346 -13.495 1.00 92.06 100 LEU A O 1
ATOM 789 N N . SER A 1 101 ? 4.640 -0.190 -13.783 1.00 91.31 101 SER A N 1
ATOM 790 C CA . SER A 1 101 ? 4.901 0.096 -12.368 1.00 91.31 101 SER A CA 1
ATOM 791 C C . SER A 1 101 ? 3.774 -0.371 -11.440 1.00 91.31 101 SER A C 1
ATOM 793 O O . SER A 1 101 ? 4.034 -1.019 -10.426 1.00 91.31 101 SER A O 1
ATOM 795 N N . SER A 1 102 ? 2.523 -0.091 -11.808 1.00 92.19 102 SER A N 1
ATOM 796 C CA . SER A 1 102 ? 1.352 -0.497 -11.022 1.00 92.19 102 SER A CA 1
ATOM 797 C C . SER A 1 102 ? 1.197 -2.020 -10.977 1.00 92.19 102 SER A C 1
ATOM 799 O O . SER A 1 102 ? 0.939 -2.571 -9.910 1.00 92.19 102 SER A O 1
ATOM 801 N N . ASP A 1 103 ? 1.432 -2.711 -12.094 1.00 93.44 103 ASP A N 1
ATOM 802 C CA . ASP A 1 103 ? 1.339 -4.174 -12.164 1.00 93.44 103 ASP A CA 1
ATOM 803 C C . ASP A 1 103 ? 2.450 -4.844 -11.354 1.00 93.44 103 ASP A C 1
ATOM 805 O O . A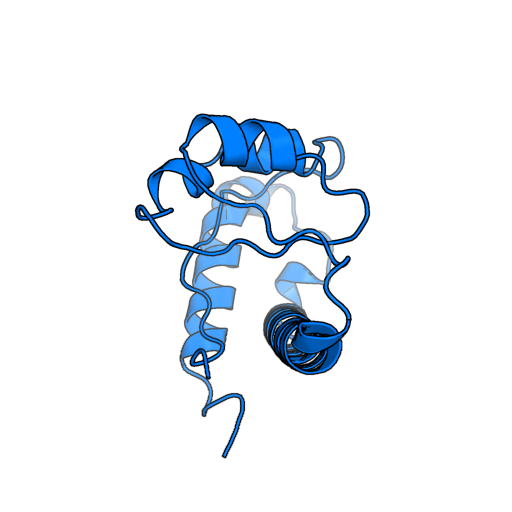SP A 1 103 ? 2.195 -5.782 -10.598 1.00 93.44 103 ASP A O 1
ATOM 809 N N . ILE A 1 104 ? 3.676 -4.319 -11.442 1.00 92.75 104 ILE A N 1
ATOM 810 C CA . ILE A 1 104 ? 4.816 -4.765 -10.632 1.00 92.75 104 ILE A CA 1
ATOM 811 C C . ILE A 1 104 ? 4.476 -4.648 -9.143 1.00 92.75 104 ILE A C 1
ATOM 813 O O . ILE A 1 104 ? 4.685 -5.602 -8.391 1.00 92.75 104 ILE A O 1
ATOM 817 N N . LEU A 1 105 ? 3.922 -3.507 -8.715 1.00 92.44 105 LEU A N 1
ATOM 818 C CA . LEU A 1 105 ? 3.514 -3.296 -7.328 1.00 92.44 105 LEU A CA 1
ATOM 819 C C . LEU A 1 105 ? 2.438 -4.306 -6.901 1.00 92.44 105 LEU A C 1
ATOM 821 O O . LEU A 1 105 ? 2.583 -4.943 -5.856 1.00 92.44 105 LEU A O 1
ATOM 825 N N . THR A 1 106 ? 1.408 -4.510 -7.725 1.00 93.12 106 THR A N 1
ATOM 826 C CA . THR A 1 106 ? 0.340 -5.484 -7.461 1.00 93.12 106 THR A CA 1
ATOM 827 C C . THR A 1 106 ? 0.882 -6.901 -7.303 1.00 93.12 106 THR A C 1
ATOM 829 O O . THR A 1 106 ? 0.544 -7.584 -6.334 1.00 93.12 106 THR A O 1
ATOM 832 N N . VAL A 1 107 ? 1.778 -7.334 -8.193 1.00 92.88 107 VAL A N 1
ATOM 833 C CA . VAL A 1 107 ? 2.410 -8.657 -8.114 1.00 92.88 107 VAL A CA 1
ATOM 834 C C . VAL A 1 107 ? 3.252 -8.788 -6.842 1.00 92.88 107 VAL A C 1
ATOM 836 O O . VAL A 1 107 ? 3.135 -9.786 -6.132 1.00 92.88 107 VAL A O 1
ATOM 839 N N . CYS A 1 108 ? 4.060 -7.785 -6.491 1.00 92.00 108 CYS A N 1
ATOM 840 C CA . CYS A 1 108 ? 4.856 -7.796 -5.258 1.00 92.00 108 CYS A CA 1
ATOM 841 C C . CYS A 1 108 ? 3.990 -7.901 -3.992 1.00 92.00 108 CYS A C 1
ATOM 843 O O . CYS A 1 108 ? 4.309 -8.662 -3.071 1.00 92.00 108 CYS A O 1
ATOM 845 N N . CYS A 1 109 ? 2.874 -7.179 -3.938 1.00 91.25 109 CYS A N 1
ATOM 846 C CA . CYS A 1 109 ? 1.918 -7.271 -2.838 1.00 91.25 109 CYS A CA 1
ATOM 847 C C . CYS A 1 109 ? 1.218 -8.639 -2.795 1.00 91.25 109 CYS A C 1
ATOM 849 O O . CYS A 1 109 ? 1.136 -9.249 -1.728 1.00 91.25 109 CYS A O 1
ATOM 851 N N . ALA A 1 110 ? 0.785 -9.175 -3.942 1.00 90.94 110 ALA A N 1
ATOM 852 C CA . ALA A 1 110 ? 0.180 -10.505 -4.025 1.00 90.94 110 ALA A CA 1
ATOM 853 C C . ALA A 1 110 ? 1.149 -11.597 -3.537 1.00 90.94 110 ALA A C 1
ATOM 855 O O . ALA A 1 110 ? 0.795 -12.418 -2.6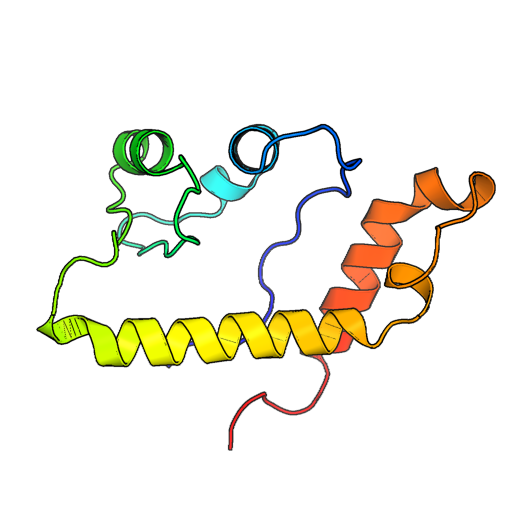91 1.00 90.94 110 ALA A O 1
ATOM 856 N N . LEU A 1 111 ? 2.411 -11.549 -3.974 1.00 90.06 111 LEU A N 1
ATOM 857 C CA . LEU A 1 111 ? 3.469 -12.439 -3.490 1.00 90.06 111 LEU A CA 1
ATOM 858 C C . LEU A 1 111 ? 3.741 -12.265 -1.985 1.00 90.06 111 LEU A C 1
ATOM 860 O O . LEU A 1 111 ? 4.077 -13.236 -1.306 1.00 90.06 111 LEU A O 1
ATOM 864 N N . SER A 1 112 ? 3.587 -11.054 -1.441 1.00 89.00 112 SER A N 1
ATOM 865 C CA . SER A 1 112 ? 3.720 -10.800 0.003 1.00 89.00 112 SER A CA 1
ATOM 866 C C . SER A 1 112 ? 2.605 -11.455 0.820 1.00 89.00 112 SER A C 1
ATOM 868 O O . SER A 1 112 ? 2.872 -11.944 1.922 1.00 89.00 112 SER A O 1
ATOM 870 N N . ASN A 1 113 ? 1.388 -11.510 0.269 1.00 88.00 113 ASN A N 1
ATOM 871 C CA . ASN A 1 113 ? 0.232 -12.173 0.878 1.00 88.00 113 ASN A CA 1
ATOM 872 C C . ASN A 1 113 ? 0.349 -13.705 0.870 1.00 88.00 113 ASN A C 1
ATOM 874 O O . ASN A 1 113 ? -0.155 -14.352 1.783 1.00 88.00 113 ASN A O 1
ATOM 878 N N . LEU A 1 114 ? 1.027 -14.288 -0.127 1.00 83.88 114 LEU A N 1
ATOM 879 C CA . LEU A 1 114 ? 1.237 -15.742 -0.232 1.00 83.88 114 LEU A CA 1
ATOM 880 C C . LEU A 1 114 ? 2.277 -16.289 0.754 1.00 83.88 114 LEU A C 1
ATOM 882 O O . LEU A 1 114 ? 2.394 -17.501 0.939 1.00 83.88 114 LEU A O 1
ATOM 886 N N . ARG A 1 115 ? 3.055 -15.416 1.397 1.00 75.38 115 ARG A N 1
ATOM 887 C CA . ARG A 1 115 ? 4.001 -15.830 2.434 1.00 75.38 115 ARG A CA 1
ATOM 888 C C . ARG A 1 115 ? 3.246 -16.289 3.684 1.00 75.38 115 ARG A C 1
ATOM 890 O O . ARG A 1 115 ? 2.216 -15.698 4.010 1.00 75.38 115 ARG A O 1
ATOM 897 N N . PRO A 1 116 ? 3.780 -17.271 4.437 1.00 67.69 116 PRO A N 1
ATOM 898 C CA . PRO A 1 116 ? 3.170 -17.732 5.682 1.00 67.69 116 PRO A CA 1
ATOM 899 C C . PRO A 1 116 ? 2.813 -16.559 6.605 1.00 67.69 116 PRO A C 1
ATOM 901 O O . PRO A 1 116 ? 3.468 -15.506 6.575 1.00 67.69 116 PRO A O 1
ATOM 904 N N . LYS A 1 117 ? 1.730 -16.736 7.375 1.00 58.56 117 LYS A N 1
ATOM 905 C CA . LYS A 1 117 ? 1.069 -15.676 8.152 1.00 58.56 117 LYS A CA 1
ATOM 906 C C . LYS A 1 117 ? 2.081 -14.805 8.902 1.00 58.56 117 LYS A C 1
ATOM 908 O O . LYS A 1 117 ? 3.072 -15.294 9.437 1.00 58.56 117 LYS A O 1
ATOM 913 N N . LEU A 1 118 ? 1.808 -13.500 8.952 1.00 58.19 118 LEU A N 1
ATOM 914 C CA . LEU A 1 118 ? 2.599 -12.521 9.710 1.00 58.19 118 LEU A CA 1
ATOM 915 C C . LEU A 1 118 ? 2.617 -12.796 11.228 1.00 58.19 118 LEU A C 1
ATOM 917 O O . LEU A 1 118 ? 3.391 -12.164 11.944 1.00 58.19 118 LEU A O 1
ATOM 921 N N . ILE A 1 119 ? 1.802 -13.743 11.708 1.00 50.06 119 ILE A N 1
ATOM 922 C CA . ILE A 1 119 ? 1.691 -14.143 13.112 1.00 50.06 119 ILE A CA 1
ATOM 923 C C . ILE A 1 119 ? 1.370 -15.642 13.206 1.00 50.06 119 ILE A C 1
ATOM 925 O O . ILE A 1 119 ? 0.658 -16.179 12.350 1.00 50.06 119 ILE A O 1
ATOM 929 N N . LYS A 1 120 ? 1.886 -16.276 14.260 1.00 41.00 120 LYS A N 1
ATOM 930 C CA . LYS A 1 120 ? 1.505 -17.606 14.743 1.00 41.00 120 LYS A CA 1
ATOM 931 C C . LYS A 1 120 ? 0.321 -17.487 15.698 1.00 41.00 120 LYS A C 1
ATOM 933 O O . LYS A 1 120 ? 0.323 -16.509 16.478 1.00 41.00 120 LYS A O 1
#

pLDDT: mean 78.75, std 13.0, range [41.0, 93.44]

InterPro domains:
  IPR027806 Harbinger transposase-derived nuclease domain [PF13359] (2-113)